Protein AF-A0A6I6EU84-F1 (afdb_monomer)

Organism: NCBI:txid2184719

Structure (mmCIF, N/CA/C/O backbone):
data_AF-A0A6I6EU84-F1
#
_entry.id   AF-A0A6I6EU84-F1
#
loop_
_atom_site.group_PDB
_atom_site.id
_atom_site.type_symbol
_atom_site.label_atom_id
_atom_site.label_alt_id
_atom_site.label_comp_id
_atom_site.label_asym_id
_atom_site.label_entity_id
_atom_site.label_seq_id
_atom_site.pdbx_PDB_ins_code
_atom_site.Cartn_x
_atom_site.Cartn_y
_atom_site.Cartn_z
_atom_site.occupancy
_atom_site.B_iso_or_equiv
_atom_site.auth_seq_id
_atom_site.auth_comp_id
_atom_site.auth_asym_id
_atom_site.auth_atom_id
_atom_site.pdbx_PDB_model_num
ATOM 1 N N . MET A 1 1 ? -22.668 21.977 -2.086 1.00 35.91 1 MET A N 1
ATOM 2 C CA . MET A 1 1 ? -22.915 20.655 -1.472 1.00 35.91 1 MET A CA 1
ATOM 3 C C . MET A 1 1 ? -21.586 19.923 -1.385 1.00 35.91 1 MET A C 1
ATOM 5 O O . MET A 1 1 ? -21.094 19.452 -2.403 1.00 35.91 1 MET A O 1
ATOM 9 N N . GLY A 1 2 ? -20.941 19.946 -0.217 1.00 37.03 2 GLY A N 1
ATOM 10 C CA . GLY A 1 2 ? -19.646 19.294 -0.025 1.00 37.03 2 GLY A CA 1
ATOM 11 C C . GLY A 1 2 ? -19.843 17.786 0.038 1.00 37.03 2 GLY A C 1
ATOM 12 O O . GLY A 1 2 ? -20.413 17.289 1.004 1.00 37.03 2 GLY A O 1
ATOM 13 N N . ARG A 1 3 ? -19.416 17.059 -0.998 1.00 41.38 3 ARG A N 1
ATOM 14 C CA . ARG A 1 3 ? -19.303 15.601 -0.921 1.00 41.38 3 ARG A CA 1
ATOM 15 C C . ARG A 1 3 ? -18.146 15.304 0.023 1.00 41.38 3 ARG A C 1
ATOM 17 O O . ARG A 1 3 ? -16.994 15.286 -0.393 1.00 41.38 3 ARG A O 1
ATOM 24 N N . GLN A 1 4 ? -18.457 15.126 1.300 1.00 44.75 4 GLN A N 1
ATOM 25 C CA . GLN A 1 4 ? -17.575 14.439 2.230 1.00 44.75 4 GLN A CA 1
ATOM 26 C C . GLN A 1 4 ? -17.448 13.016 1.676 1.00 44.75 4 GLN A C 1
ATOM 28 O O . GLN A 1 4 ? -18.334 12.188 1.871 1.00 44.75 4 GLN A O 1
ATOM 33 N N . GLN A 1 5 ? -16.423 12.772 0.855 1.00 48.28 5 GLN A N 1
ATOM 34 C CA . GLN A 1 5 ? -16.075 11.425 0.432 1.00 48.28 5 GLN A CA 1
ATOM 35 C C . GLN A 1 5 ? -15.743 10.669 1.715 1.00 48.28 5 GLN A C 1
ATOM 37 O O . GLN A 1 5 ? -14.689 10.871 2.319 1.00 48.28 5 GLN A O 1
ATOM 42 N N . TYR A 1 6 ? -16.684 9.849 2.177 1.00 50.62 6 TYR A N 1
ATOM 43 C CA . TYR A 1 6 ? -16.381 8.770 3.096 1.00 50.62 6 TYR A CA 1
ATOM 44 C C . TYR A 1 6 ? -15.388 7.875 2.355 1.00 50.62 6 TYR A C 1
ATOM 46 O O . TYR A 1 6 ? -15.770 7.035 1.548 1.00 50.62 6 TYR A O 1
ATOM 54 N N . TYR A 1 7 ? -14.098 8.138 2.557 1.00 62.12 7 TYR A N 1
ATOM 55 C CA . TYR A 1 7 ? -13.034 7.194 2.247 1.00 62.12 7 TYR A CA 1
ATOM 56 C C . TYR A 1 7 ? -13.228 6.004 3.196 1.00 62.12 7 TYR A C 1
ATOM 58 O O . TYR A 1 7 ? -12.684 5.972 4.300 1.00 62.12 7 TYR A O 1
ATOM 66 N N . ASP A 1 8 ? -14.134 5.110 2.814 1.00 82.12 8 ASP A N 1
ATOM 67 C CA . ASP A 1 8 ? -14.382 3.841 3.486 1.00 82.12 8 ASP A CA 1
ATOM 68 C C . ASP A 1 8 ? -13.119 2.970 3.419 1.00 82.12 8 ASP A C 1
ATOM 70 O O . ASP A 1 8 ? -12.312 3.105 2.491 1.00 82.12 8 ASP A O 1
ATOM 74 N N . LEU A 1 9 ? -12.940 2.080 4.396 1.00 89.12 9 LEU A N 1
ATOM 75 C CA . LEU A 1 9 ? -11.802 1.161 4.448 1.00 89.12 9 LEU A CA 1
ATOM 76 C C . LEU A 1 9 ? -11.660 0.357 3.156 1.00 89.12 9 LEU A C 1
ATOM 78 O O . LEU A 1 9 ? -10.540 0.149 2.699 1.00 89.12 9 LEU A O 1
ATOM 82 N N . ASN A 1 10 ? -12.776 -0.010 2.522 1.00 90.94 10 ASN A N 1
ATOM 83 C CA . ASN A 1 10 ? -12.764 -0.714 1.240 1.00 90.94 10 ASN A CA 1
ATOM 84 C C . ASN A 1 10 ? -12.121 0.104 0.117 1.00 90.94 10 ASN A C 1
ATOM 86 O O . ASN A 1 10 ? -11.395 -0.455 -0.701 1.00 90.94 10 ASN A O 1
ATOM 90 N N . SER A 1 11 ? -12.352 1.419 0.077 1.00 91.12 11 SER A N 1
ATOM 91 C CA . SER A 1 11 ? -11.754 2.289 -0.942 1.00 91.12 11 SER A CA 1
ATOM 92 C C . SER A 1 11 ? -10.240 2.366 -0.779 1.00 91.12 11 SER A C 1
ATOM 94 O O . SER A 1 11 ? -9.518 2.269 -1.764 1.00 91.12 11 SER A O 1
ATOM 96 N N . ILE A 1 12 ? -9.758 2.483 0.463 1.00 92.12 12 ILE A N 1
ATOM 97 C CA . ILE A 1 12 ? -8.317 2.510 0.743 1.00 92.12 12 ILE A CA 1
ATOM 98 C C . ILE A 1 12 ? -7.698 1.136 0.486 1.00 92.12 12 ILE A C 1
ATOM 100 O O . ILE A 1 12 ? -6.613 1.063 -0.077 1.00 92.12 12 ILE A O 1
ATOM 104 N N . ASN A 1 13 ? -8.381 0.046 0.850 1.00 94.50 13 A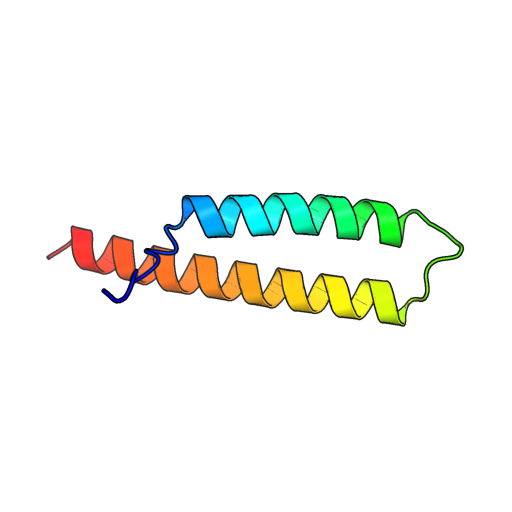SN A N 1
ATOM 105 C CA . ASN A 1 13 ? -7.896 -1.303 0.563 1.00 94.50 13 ASN A CA 1
ATOM 106 C C . ASN A 1 13 ? -7.758 -1.542 -0.944 1.00 94.50 13 ASN A C 1
ATOM 108 O O . ASN A 1 13 ? -6.745 -2.070 -1.385 1.00 94.50 13 ASN A O 1
ATOM 112 N N . LYS A 1 14 ? -8.739 -1.092 -1.735 1.00 95.56 14 LYS A N 1
ATOM 113 C CA . LYS A 1 14 ? -8.660 -1.173 -3.193 1.00 95.56 14 LYS A CA 1
ATOM 114 C C . LYS A 1 14 ? -7.476 -0.372 -3.739 1.00 95.56 14 LYS A C 1
ATOM 116 O O . LYS A 1 14 ? -6.730 -0.877 -4.563 1.00 95.56 14 LYS A O 1
ATOM 121 N N . GLU A 1 15 ? -7.268 0.846 -3.247 1.00 95.88 15 GLU A N 1
ATOM 122 C CA . GLU A 1 15 ? -6.137 1.681 -3.670 1.00 95.88 15 GLU A CA 1
ATOM 123 C C . GLU A 1 15 ? -4.780 1.061 -3.283 1.00 95.88 15 GLU A C 1
ATOM 125 O O . GLU A 1 15 ? -3.820 1.147 -4.044 1.00 95.88 15 GLU A O 1
ATOM 130 N N . ILE A 1 16 ? -4.703 0.379 -2.133 1.00 97.38 16 ILE A N 1
ATOM 131 C CA . ILE A 1 16 ? -3.536 -0.418 -1.722 1.00 97.38 16 ILE A CA 1
ATOM 132 C C . ILE A 1 16 ? -3.291 -1.570 -2.703 1.00 97.38 16 ILE A C 1
ATOM 134 O O . ILE A 1 16 ? -2.144 -1.795 -3.079 1.00 97.38 16 ILE A O 1
ATOM 138 N N . GLU A 1 17 ? -4.328 -2.312 -3.095 1.00 97.62 17 GLU A N 1
ATOM 139 C CA . GLU A 1 17 ? -4.215 -3.415 -4.060 1.00 97.62 17 GLU A CA 1
ATOM 140 C C . GLU A 1 17 ? -3.758 -2.910 -5.432 1.00 97.62 17 GLU A C 1
ATOM 142 O O . GLU A 1 17 ? -2.733 -3.371 -5.932 1.00 97.62 17 GLU A O 1
ATOM 147 N N . ASP A 1 18 ? -4.427 -1.886 -5.965 1.00 97.06 18 ASP A N 1
ATOM 148 C CA . ASP A 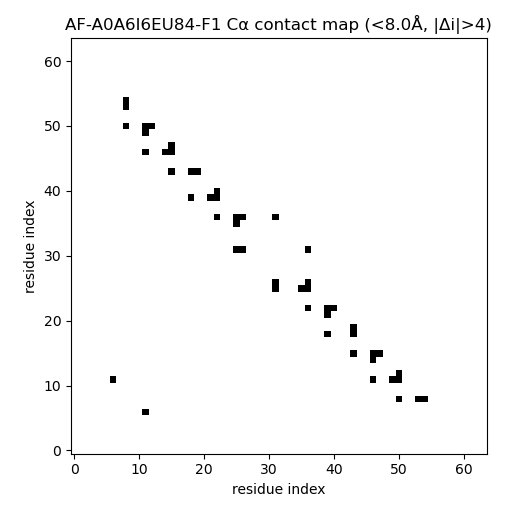1 18 ? -4.083 -1.271 -7.250 1.00 97.06 18 ASP A CA 1
ATOM 149 C C . ASP A 1 18 ? -2.618 -0.781 -7.249 1.00 97.06 18 ASP A C 1
ATOM 151 O O . ASP A 1 18 ? -1.859 -1.019 -8.189 1.00 97.06 18 ASP A O 1
ATOM 155 N N . LEU A 1 19 ? -2.171 -0.134 -6.165 1.00 97.06 19 LEU A N 1
ATOM 156 C CA . LEU A 1 19 ? -0.805 0.382 -6.069 1.00 97.06 19 LEU A CA 1
ATOM 157 C C . LEU A 1 19 ? 0.244 -0.724 -5.865 1.00 97.06 19 LEU A C 1
ATOM 159 O O . LEU A 1 19 ? 1.392 -0.559 -6.286 1.00 97.06 19 LEU A O 1
ATOM 163 N N . ARG A 1 20 ? -0.124 -1.853 -5.246 1.00 97.94 20 ARG A N 1
ATOM 164 C CA . ARG A 1 20 ? 0.747 -3.037 -5.152 1.00 97.94 20 ARG A CA 1
ATOM 165 C C . ARG A 1 20 ? 0.997 -3.650 -6.518 1.00 97.94 20 ARG A C 1
ATOM 167 O O . ARG A 1 20 ? 2.137 -4.022 -6.788 1.00 97.94 20 ARG A O 1
ATOM 174 N N . ASP A 1 21 ? -0.022 -3.724 -7.364 1.00 97.81 21 ASP A N 1
ATOM 175 C CA . ASP A 1 21 ? 0.132 -4.244 -8.721 1.00 97.81 21 ASP A CA 1
ATOM 176 C C . ASP A 1 21 ? 1.071 -3.350 -9.536 1.00 97.81 21 ASP A C 1
ATOM 178 O O . ASP A 1 21 ? 2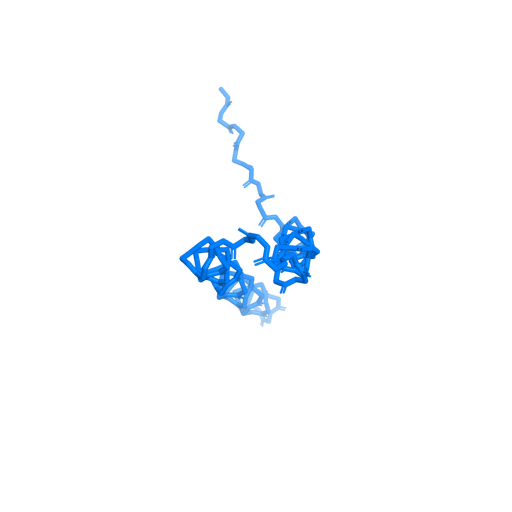.050 -3.842 -10.098 1.00 97.81 21 ASP A O 1
ATOM 182 N N . VAL A 1 22 ? 0.891 -2.025 -9.466 1.00 96.75 22 VAL A N 1
ATOM 183 C CA . VAL A 1 22 ? 1.816 -1.072 -10.104 1.00 96.75 22 VAL A CA 1
ATOM 184 C C . VAL A 1 22 ? 3.239 -1.207 -9.554 1.00 96.75 22 VAL A C 1
ATOM 186 O O . VAL A 1 22 ? 4.201 -1.164 -10.321 1.00 96.75 22 VAL A O 1
ATOM 189 N N . LEU A 1 23 ? 3.411 -1.373 -8.238 1.00 97.44 23 LEU A N 1
ATOM 190 C CA . LEU A 1 23 ? 4.738 -1.567 -7.64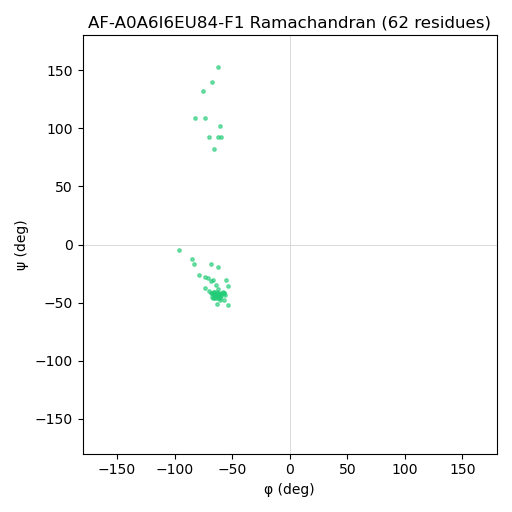8 1.00 97.44 23 LEU A CA 1
ATOM 191 C C . LEU A 1 23 ? 5.404 -2.840 -8.179 1.00 97.44 23 LEU A C 1
ATOM 193 O O . LEU A 1 23 ? 6.591 -2.805 -8.490 1.00 97.44 23 LEU A O 1
ATOM 197 N N . ASN A 1 24 ? 4.654 -3.936 -8.300 1.00 96.88 24 ASN A N 1
ATOM 198 C CA . ASN A 1 24 ? 5.166 -5.199 -8.824 1.00 96.88 24 ASN A CA 1
ATOM 199 C C . ASN A 1 24 ? 5.577 -5.072 -10.294 1.00 96.88 24 ASN A C 1
ATOM 201 O O . ASN A 1 24 ? 6.654 -5.536 -10.658 1.00 96.88 24 ASN A O 1
ATOM 205 N N . GLU A 1 25 ? 4.761 -4.4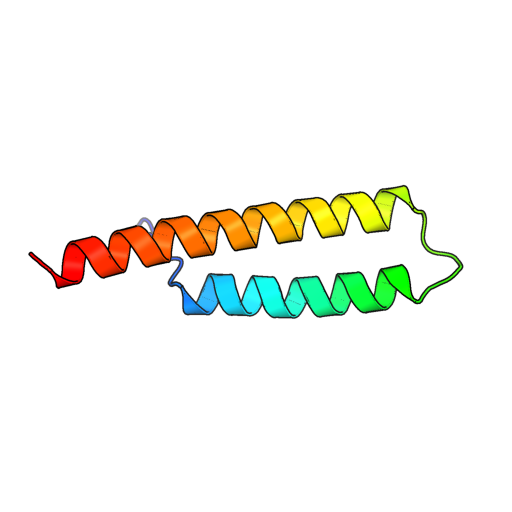17 -11.122 1.00 96.81 25 GLU A N 1
ATOM 206 C CA . GLU A 1 25 ? 5.081 -4.170 -12.532 1.00 96.81 25 GLU A CA 1
ATOM 207 C C . GLU A 1 25 ? 6.355 -3.330 -12.679 1.00 96.81 25 GLU A C 1
ATOM 209 O O . GLU A 1 25 ? 7.262 -3.697 -13.420 1.00 96.81 25 GLU A O 1
ATOM 214 N N . VAL A 1 26 ? 6.460 -2.232 -11.925 1.00 96.06 26 VAL A N 1
ATOM 215 C CA . VAL A 1 26 ? 7.617 -1.324 -11.984 1.00 96.06 26 VAL A CA 1
ATOM 216 C C . VAL A 1 26 ? 8.869 -1.956 -11.369 1.00 96.06 26 VAL A C 1
ATOM 218 O O . VAL A 1 26 ? 9.974 -1.623 -11.776 1.00 96.06 26 VAL A O 1
ATOM 221 N N . ALA A 1 27 ? 8.734 -2.855 -10.393 1.00 94.56 27 ALA A N 1
ATOM 222 C CA . ALA A 1 27 ? 9.870 -3.568 -9.810 1.00 94.56 27 ALA A CA 1
ATOM 223 C C . ALA A 1 27 ? 10.370 -4.728 -10.687 1.00 94.56 27 ALA A C 1
ATOM 225 O O . ALA A 1 27 ? 11.534 -5.103 -10.574 1.00 94.56 27 ALA A O 1
ATOM 226 N N . ALA A 1 28 ? 9.500 -5.305 -11.521 1.00 95.31 28 ALA A N 1
ATOM 227 C CA . ALA A 1 28 ? 9.855 -6.357 -12.474 1.00 95.31 28 ALA A CA 1
ATOM 228 C C . ALA A 1 28 ? 10.439 -5.810 -13.789 1.00 95.31 28 ALA A C 1
ATOM 230 O O . ALA A 1 28 ? 11.042 -6.562 -14.550 1.00 95.31 28 ALA A O 1
ATOM 231 N N . ASP A 1 29 ? 10.243 -4.521 -14.062 1.00 95.44 29 ASP A N 1
ATOM 232 C CA . ASP A 1 29 ? 10.800 -3.821 -15.213 1.00 95.44 29 ASP A CA 1
ATOM 233 C C . ASP A 1 29 ? 12.253 -3.382 -14.946 1.00 95.44 29 ASP A C 1
ATOM 235 O O . ASP A 1 29 ? 12.501 -2.442 -14.189 1.00 95.44 29 ASP A O 1
ATOM 239 N N . ASP A 1 30 ? 13.220 -4.035 -15.599 1.00 88.69 30 ASP A N 1
ATOM 240 C CA . ASP A 1 30 ? 14.653 -3.718 -15.486 1.00 88.69 30 ASP A CA 1
ATOM 241 C C . ASP A 1 30 ? 15.004 -2.293 -15.975 1.00 88.69 30 ASP A C 1
ATOM 243 O O . ASP A 1 30 ? 16.053 -1.753 -15.611 1.00 88.69 30 ASP A O 1
ATOM 247 N N . GLU A 1 31 ? 14.141 -1.656 -16.780 1.00 94.38 31 GLU A N 1
ATOM 248 C CA . GLU A 1 31 ? 14.322 -0.268 -17.232 1.00 94.38 31 GLU A CA 1
ATOM 249 C C . GLU A 1 31 ? 13.790 0.761 -16.222 1.00 94.38 31 GLU A C 1
ATOM 251 O O . GLU A 1 31 ? 14.085 1.962 -16.312 1.00 94.38 31 GLU A O 1
ATOM 256 N N . SER A 1 32 ? 13.018 0.321 -15.227 1.00 92.38 32 SER A N 1
ATOM 257 C CA . SER A 1 32 ? 12.421 1.218 -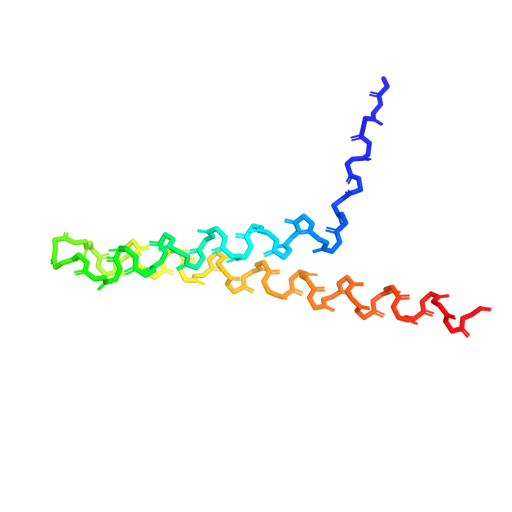14.250 1.00 92.38 32 SER A CA 1
ATOM 258 C C . SER A 1 32 ? 13.446 1.723 -13.234 1.00 92.38 32 SER A C 1
ATOM 260 O O . SER A 1 32 ? 14.223 0.991 -12.624 1.00 92.38 32 SER A O 1
ATOM 262 N N . SER A 1 33 ? 13.444 3.041 -13.013 1.00 95.75 33 SER A N 1
ATOM 263 C CA . SER A 1 33 ? 14.411 3.650 -12.097 1.00 95.75 33 SER A CA 1
ATOM 264 C C . SER A 1 33 ? 14.165 3.219 -10.638 1.00 95.75 33 SER A C 1
ATOM 266 O O . SER A 1 33 ? 13.017 3.274 -10.177 1.00 95.75 33 SER A O 1
ATOM 268 N N . PRO A 1 34 ? 15.222 2.947 -9.846 1.00 94.81 34 PRO A N 1
ATOM 269 C CA . PRO A 1 34 ? 15.086 2.652 -8.416 1.00 94.81 34 PRO A CA 1
ATOM 270 C C . PRO A 1 34 ? 14.348 3.748 -7.637 1.00 94.81 34 PRO A C 1
ATOM 272 O O . PRO A 1 34 ? 13.647 3.474 -6.666 1.00 94.81 34 PRO A O 1
ATOM 275 N N . LYS A 1 35 ? 14.470 5.006 -8.084 1.00 96.31 35 LYS A N 1
ATOM 276 C CA . LYS A 1 35 ? 13.753 6.142 -7.497 1.00 96.31 35 LYS A CA 1
ATOM 277 C C . LYS A 1 35 ? 12.237 6.000 -7.657 1.00 96.31 35 LYS A C 1
ATOM 279 O O . LYS A 1 35 ? 11.518 6.206 -6.688 1.00 96.31 35 LYS A O 1
ATOM 284 N N . LYS A 1 36 ? 11.766 5.609 -8.844 1.00 94.56 36 LYS A N 1
ATOM 285 C CA . LYS A 1 36 ? 10.339 5.402 -9.128 1.00 94.56 36 LYS A CA 1
ATOM 286 C C . LYS A 1 36 ? 9.766 4.262 -8.281 1.00 94.56 36 LYS A C 1
ATOM 288 O O . LYS A 1 36 ? 8.710 4.432 -7.681 1.00 94.56 36 LYS A O 1
ATOM 293 N N . VAL A 1 37 ? 10.489 3.142 -8.173 1.00 96.56 37 VAL A N 1
ATOM 294 C CA . VAL A 1 37 ? 10.116 2.015 -7.294 1.00 96.56 37 VAL A CA 1
ATOM 295 C C . VAL A 1 37 ? 9.979 2.490 -5.844 1.00 96.56 37 VAL A C 1
ATOM 297 O O . VAL A 1 37 ? 8.971 2.226 -5.190 1.00 96.56 37 VAL A O 1
ATOM 300 N N . LEU A 1 38 ? 10.960 3.256 -5.353 1.00 97.31 38 LEU A N 1
ATOM 301 C CA . LEU A 1 38 ? 10.943 3.798 -3.994 1.00 97.31 38 LEU A CA 1
ATOM 302 C C . LEU A 1 38 ? 9.774 4.769 -3.764 1.00 97.31 38 LEU A C 1
ATOM 304 O O . LEU A 1 38 ? 9.122 4.701 -2.724 1.00 97.31 38 LEU A O 1
ATOM 308 N N . GLU A 1 39 ? 9.492 5.660 -4.714 1.00 97.62 39 GLU A N 1
ATOM 309 C CA . GLU A 1 39 ? 8.384 6.618 -4.620 1.00 97.62 39 GLU A CA 1
ATOM 310 C C . GLU A 1 39 ? 7.025 5.910 -4.536 1.00 97.62 39 GLU A C 1
ATOM 312 O O . GLU A 1 39 ? 6.192 6.294 -3.712 1.00 97.62 39 GLU A O 1
ATOM 317 N N . ILE A 1 40 ? 6.815 4.856 -5.330 1.00 97.06 40 ILE A N 1
ATOM 318 C CA . ILE A 1 40 ? 5.588 4.046 -5.295 1.00 97.06 40 ILE A CA 1
ATOM 319 C C . ILE A 1 40 ? 5.495 3.274 -3.972 1.00 97.06 40 ILE A C 1
ATOM 321 O O . ILE A 1 40 ? 4.457 3.313 -3.313 1.00 97.06 40 ILE A O 1
ATOM 325 N N . SER A 1 41 ? 6.591 2.653 -3.523 1.00 97.81 41 SER A N 1
ATOM 326 C CA . SER A 1 41 ? 6.640 1.955 -2.230 1.00 97.81 41 SER A CA 1
ATOM 327 C C . SER A 1 41 ? 6.280 2.880 -1.062 1.00 97.81 41 SER A C 1
ATOM 329 O O . SER A 1 41 ? 5.510 2.501 -0.184 1.00 97.81 41 SER A O 1
ATOM 331 N N . GLN A 1 42 ? 6.775 4.121 -1.059 1.00 98.00 42 GLN A N 1
ATOM 332 C CA . GLN A 1 42 ? 6.450 5.100 -0.017 1.00 98.00 42 GLN A CA 1
ATOM 333 C C . GLN A 1 42 ? 4.988 5.560 -0.058 1.00 98.00 42 GLN A C 1
ATOM 335 O O . GLN A 1 42 ? 4.424 5.920 0.978 1.00 98.00 42 GLN A O 1
ATOM 340 N N . GLN A 1 43 ? 4.372 5.611 -1.241 1.00 97.06 43 GLN A N 1
ATOM 341 C CA . GLN 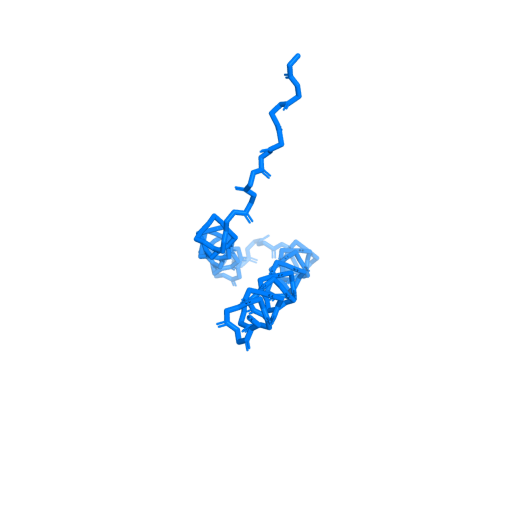A 1 43 ? 2.943 5.902 -1.370 1.00 97.06 43 GLN A CA 1
ATOM 342 C C . GLN A 1 43 ? 2.101 4.749 -0.816 1.00 97.06 43 GLN A C 1
ATOM 344 O O . GLN A 1 43 ? 1.162 4.994 -0.058 1.00 97.06 43 GLN A O 1
ATOM 349 N N . LEU A 1 44 ? 2.500 3.508 -1.100 1.00 97.75 44 LEU A N 1
ATOM 350 C CA . LEU A 1 44 ? 1.862 2.311 -0.563 1.00 97.75 44 LEU A CA 1
ATOM 351 C C . LEU A 1 44 ? 1.927 2.267 0.970 1.00 97.75 44 LEU A C 1
ATOM 353 O O . LEU A 1 44 ? 0.900 2.075 1.621 1.00 97.75 44 LEU A O 1
ATOM 357 N N . ASP A 1 45 ? 3.092 2.549 1.556 1.00 98.12 45 ASP A N 1
ATOM 358 C CA . ASP A 1 45 ? 3.250 2.612 3.014 1.00 98.12 45 ASP A CA 1
ATOM 359 C C . ASP A 1 45 ? 2.313 3.646 3.656 1.00 98.12 45 ASP A C 1
ATOM 361 O O . ASP A 1 45 ? 1.709 3.393 4.703 1.00 98.12 45 ASP A O 1
ATOM 365 N N . LYS A 1 46 ? 2.140 4.815 3.024 1.00 96.88 46 LYS A N 1
ATOM 366 C CA . LYS A 1 46 ? 1.218 5.851 3.518 1.00 96.88 46 LYS A CA 1
ATOM 367 C C . LYS A 1 46 ? -0.228 5.361 3.529 1.00 96.88 46 LYS A C 1
ATOM 369 O O . LYS A 1 46 ? -0.916 5.581 4.528 1.00 96.88 46 LYS A O 1
ATOM 374 N N . LEU A 1 47 ? -0.667 4.685 2.466 1.00 96.06 47 LEU A N 1
ATOM 375 C CA . LEU A 1 47 ? -2.021 4.133 2.378 1.00 96.06 47 LEU A CA 1
ATOM 376 C C . LEU A 1 47 ? -2.254 3.042 3.427 1.00 96.06 47 LEU A C 1
ATOM 378 O O . LEU A 1 47 ? -3.277 3.065 4.110 1.00 96.06 47 LEU A O 1
ATOM 382 N N . ILE A 1 48 ? -1.287 2.144 3.638 1.00 96.19 48 ILE A N 1
ATOM 383 C CA . ILE A 1 48 ? -1.367 1.098 4.673 1.00 96.19 48 ILE A CA 1
ATOM 384 C C . ILE A 1 48 ? -1.485 1.718 6.073 1.00 96.19 48 ILE A C 1
ATOM 386 O O . ILE A 1 48 ? -2.309 1.291 6.891 1.00 96.19 48 ILE A O 1
ATOM 390 N N . VAL A 1 49 ? -0.695 2.756 6.362 1.00 96.69 49 VAL A N 1
ATOM 391 C CA . VAL A 1 49 ? -0.776 3.485 7.636 1.00 96.69 49 VAL A CA 1
ATOM 392 C C . VAL A 1 49 ? -2.136 4.166 7.796 1.00 96.69 49 VAL A C 1
ATOM 394 O O . VAL A 1 49 ? -2.697 4.157 8.896 1.00 96.69 49 VAL A O 1
ATOM 397 N N . GLU A 1 50 ? -2.683 4.754 6.734 1.00 94.88 50 GLU A N 1
ATOM 398 C CA . GLU A 1 50 ? -4.008 5.372 6.770 1.00 94.88 50 GLU A CA 1
ATOM 399 C C . GLU A 1 50 ? -5.122 4.344 6.998 1.00 94.88 50 GLU A C 1
ATOM 401 O O . GLU A 1 50 ? -5.952 4.546 7.891 1.00 94.88 50 GLU A O 1
ATOM 406 N N . TYR A 1 51 ? -5.091 3.222 6.276 1.00 94.81 51 TYR A N 1
ATOM 407 C CA . TYR A 1 51 ? -6.006 2.100 6.469 1.00 94.81 51 TYR A CA 1
ATOM 408 C C . TYR A 1 51 ? -5.996 1.639 7.926 1.00 94.81 51 TYR A C 1
ATOM 410 O O . TYR A 1 51 ? -7.032 1.617 8.587 1.00 94.81 51 TYR A O 1
ATOM 418 N N . THR A 1 52 ? -4.805 1.378 8.470 1.00 95.06 52 THR A N 1
ATOM 419 C CA . THR A 1 52 ? -4.632 0.904 9.849 1.00 95.06 52 THR A CA 1
ATOM 420 C C . THR A 1 52 ? -5.201 1.899 10.861 1.00 95.06 52 THR A C 1
ATOM 422 O O . THR A 1 52 ? -5.907 1.520 11.797 1.00 95.06 52 THR A O 1
ATOM 425 N N . LYS A 1 53 ? -4.939 3.200 10.679 1.00 93.56 53 LYS A N 1
ATOM 426 C CA . LYS A 1 53 ? -5.487 4.246 11.557 1.00 93.56 53 LYS A CA 1
ATOM 427 C C . LYS A 1 53 ? -7.012 4.269 11.517 1.00 93.56 53 LYS A C 1
ATOM 429 O O . LYS A 1 53 ? -7.635 4.371 12.575 1.00 93.56 53 LYS A O 1
ATOM 434 N N . ARG A 1 54 ? -7.615 4.182 10.330 1.00 91.06 54 ARG A N 1
ATOM 435 C CA . ARG A 1 54 ? -9.076 4.176 10.178 1.00 91.06 54 ARG A CA 1
ATOM 436 C C . ARG A 1 54 ? -9.699 2.910 10.752 1.00 91.06 54 ARG A C 1
ATOM 438 O O . ARG A 1 54 ? -10.667 3.019 11.496 1.00 91.06 54 ARG A O 1
ATOM 445 N N . GLU A 1 55 ? -9.088 1.753 10.527 1.00 92.88 55 GLU A N 1
ATOM 446 C CA . GLU A 1 55 ? -9.568 0.473 11.046 1.00 92.88 55 GLU A CA 1
ATOM 447 C C . GLU A 1 55 ? -9.603 0.481 12.583 1.00 92.88 55 GLU A C 1
ATOM 449 O O . GLU A 1 55 ? -10.595 0.092 13.203 1.00 92.88 55 GLU A O 1
ATOM 454 N N . ILE A 1 56 ? -8.561 1.028 13.220 1.00 93.38 56 ILE A N 1
ATOM 455 C CA . ILE A 1 56 ? -8.519 1.222 14.676 1.00 93.38 56 ILE A CA 1
ATOM 456 C C . ILE A 1 56 ? -9.631 2.173 15.144 1.00 93.38 56 ILE A C 1
ATOM 458 O O . ILE A 1 56 ? -10.255 1.929 16.180 1.00 93.38 56 ILE A O 1
ATOM 462 N N . LEU A 1 57 ? -9.876 3.271 14.423 1.00 90.62 57 LEU A N 1
ATOM 463 C CA . LEU A 1 57 ? -10.924 4.233 14.774 1.00 90.62 57 LEU A CA 1
ATOM 464 C C . LEU A 1 57 ? -12.327 3.629 14.649 1.00 90.62 57 LEU A C 1
ATOM 466 O O . LEU A 1 57 ? -13.158 3.868 15.526 1.00 90.62 57 LEU A O 1
ATOM 470 N N . GLU A 1 58 ? -12.588 2.838 13.611 1.00 88.62 58 GLU A N 1
ATOM 471 C CA . GLU A 1 58 ? -13.864 2.144 13.421 1.00 88.62 58 GLU A CA 1
ATOM 472 C C . GLU A 1 58 ? -14.097 1.082 14.496 1.00 88.62 58 GLU A C 1
ATOM 474 O O . GLU A 1 58 ? -15.143 1.097 15.148 1.00 88.62 58 GLU A O 1
ATOM 479 N N . LYS A 1 59 ? -13.084 0.256 14.798 1.00 88.31 59 LYS A N 1
ATOM 480 C CA . LYS A 1 59 ? -13.140 -0.716 15.904 1.00 88.31 59 LYS A CA 1
ATOM 481 C C . LYS A 1 59 ? -13.433 -0.035 17.245 1.00 88.31 59 LYS A C 1
ATOM 483 O O . LYS A 1 59 ? -14.250 -0.519 18.018 1.00 88.31 59 LYS A O 1
ATOM 488 N N . ARG A 1 60 ? -12.822 1.125 17.518 1.00 90.31 60 ARG A N 1
ATOM 489 C CA . ARG A 1 60 ? -13.084 1.906 18.745 1.00 90.31 60 ARG A CA 1
ATOM 490 C C . ARG A 1 60 ? -14.495 2.491 18.807 1.00 90.31 60 ARG A C 1
ATOM 492 O O . ARG A 1 60 ? -15.006 2.675 19.909 1.00 90.31 60 ARG A O 1
ATOM 499 N N . ARG A 1 61 ? -15.101 2.822 17.663 1.00 84.25 61 ARG A N 1
ATOM 500 C CA . ARG A 1 61 ? -16.489 3.309 17.592 1.00 84.25 61 ARG A CA 1
ATOM 501 C C . ARG A 1 61 ? -17.494 2.185 17.818 1.00 84.25 61 ARG A C 1
ATOM 503 O O . ARG A 1 61 ? -18.481 2.428 18.488 1.00 84.25 61 ARG A O 1
ATOM 51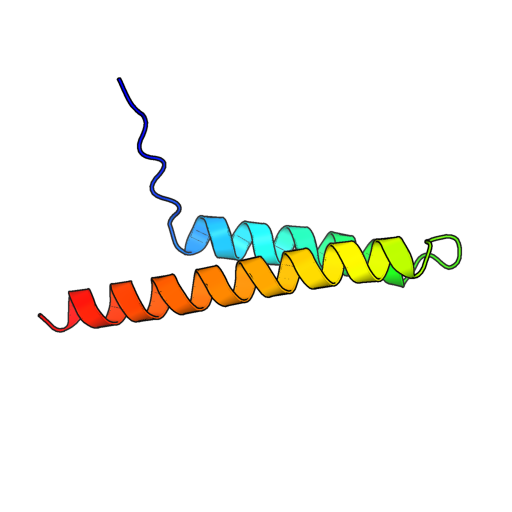0 N N . ALA A 1 62 ? -17.218 0.981 17.320 1.00 79.25 62 ALA A N 1
ATOM 511 C CA . ALA A 1 62 ? -18.104 -0.177 17.462 1.00 79.25 62 ALA A C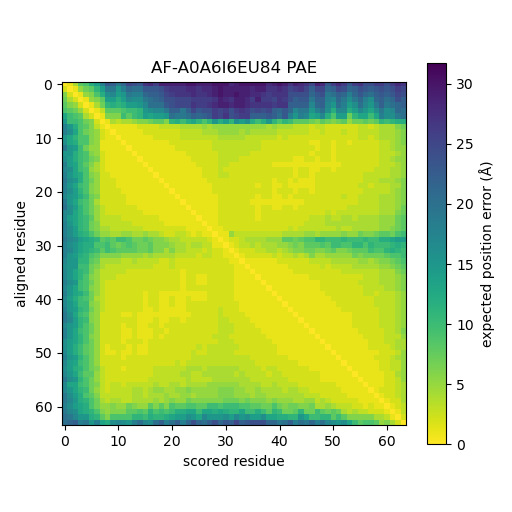A 1
ATOM 512 C C . ALA A 1 62 ? -18.217 -0.719 18.903 1.00 79.25 62 ALA A C 1
ATOM 514 O O . ALA A 1 62 ? -19.124 -1.489 19.196 1.00 79.25 62 ALA A O 1
ATOM 515 N N . VAL A 1 63 ? -17.290 -0.343 19.792 1.00 76.94 63 VAL A N 1
ATOM 516 C CA . VAL A 1 63 ? -17.239 -0.791 21.200 1.00 76.94 63 VAL A CA 1
ATOM 517 C C . VAL A 1 63 ? -17.910 0.212 22.163 1.00 76.94 63 VAL A C 1
ATOM 519 O O . VAL A 1 63 ? -18.013 -0.068 23.356 1.00 76.94 63 VAL A O 1
ATOM 522 N N . ARG A 1 64 ? -18.359 1.378 21.679 1.00 57.22 64 ARG A N 1
ATOM 523 C CA . ARG A 1 64 ? -19.102 2.381 22.466 1.00 57.22 64 ARG A CA 1
ATOM 524 C C . ARG A 1 64 ? -20.595 2.289 22.204 1.00 57.22 64 ARG A C 1
ATOM 526 O O . ARG A 1 64 ? -21.342 2.534 23.174 1.00 57.22 64 ARG A O 1
#

Foldseek 3Di:
DDPPPPCDLVVLVVVLVVLVVVLVVLVPDPPRDPVVNVVSVVVSVVSVVVSVVVVVVVVVVVVD

Secondary structure (DSSP, 8-state):
--------HHHHHHHHHHHHHHHHHHHH-TTS-HHHHHHHHHHHHHHHHHHHHHHHHHHHHHT-

Solvent-accessible surface area (backbone atoms only — not comparable to full-atom values): 3783 Å² total; per-residue (Å²): 134,84,79,78,76,78,78,43,68,67,57,48,50,50,53,44,51,57,50,48,52,53,42,52,55,44,65,70,36,90,86,50,53,71,66,59,44,50,56,46,52,56,51,46,51,51,49,52,54,50,43,52,54,50,52,54,51,52,56,58,57,77,76,108

Mean predicted aligned error: 5.84 Å

pLDDT: mean 88.07, std 16.34, range [35.91, 98.12]

Radius of gyration: 15.24 Å; Cα contacts (8 Å, |Δi|>4): 25; chains: 1; bounding box: 38×27×40 Å

Nearest PDB structures (foldseek):
  3lay-assembly1_J  TM=8.903E-01  e=1.862E+00  Salmonella enterica subsp. enterica serovar Typhimurium
  7n6g-assembly1_3I  TM=8.078E-01  e=2.133E+00  Chlamydomonas reinhardtii
  3aai-assembly1_B  TM=6.721E-01  e=4.204E+00  Thermus thermophilus HB8
  3aai-assembly1_D  TM=6.990E-01  e=4.815E+00  Thermus thermophilus HB8

Sequence (64 aa):
MGRQQYYDLNSINKEIEDLRDVLNEVAADDESSPKKVLEISQQLDKLIVEYTKREILEKRRAVR

InterPro domains:
  IPR018540 Aspartyl-phosphate phosphatase Spo0E-like [PF09388] (12-53)
  IPR036638 Helix-loop-helix DNA-binding domain superfamily [G3DSA:4.10.280.10] (8-62)
  IPR037208 Aspartyl-phosphate phosphatase Spo0E-like superfamily [SSF140500] (8-54)